Protein AF-A0A399STZ7-F1 (afdb_monomer_lite)

Structure (mmCIF, N/CA/C/O backbone):
data_AF-A0A399STZ7-F1
#
_entry.id   AF-A0A399STZ7-F1
#
loop_
_atom_site.group_PDB
_atom_site.id
_atom_site.type_symbol
_atom_site.label_atom_id
_atom_site.label_alt_id
_atom_site.label_comp_id
_atom_site.label_asym_id
_atom_site.label_entity_id
_atom_site.label_seq_id
_atom_site.pdbx_PDB_ins_code
_atom_site.Cartn_x
_atom_site.Cartn_y
_atom_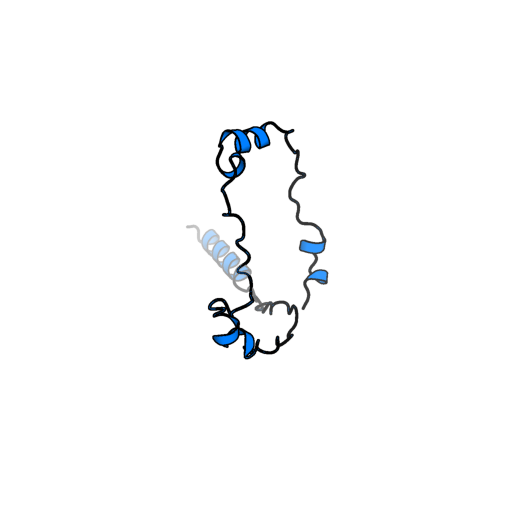site.Cartn_z
_atom_site.occupancy
_atom_site.B_iso_or_equiv
_atom_site.auth_seq_id
_atom_site.auth_comp_id
_atom_site.auth_asym_id
_atom_site.auth_atom_id
_atom_site.pdbx_PDB_model_num
ATOM 1 N N . MET A 1 1 ? 3.949 27.835 -53.614 1.00 61.62 1 MET A N 1
ATOM 2 C CA . MET A 1 1 ? 5.057 27.032 -53.055 1.00 61.62 1 MET A CA 1
ATOM 3 C C . MET A 1 1 ? 6.088 26.840 -54.149 1.00 61.62 1 MET A C 1
ATOM 5 O O . MET A 1 1 ? 5.722 26.446 -55.248 1.00 61.62 1 MET A O 1
ATOM 9 N N . ASN A 1 2 ? 7.336 27.212 -53.895 1.00 79.81 2 ASN A N 1
ATOM 10 C CA . ASN A 1 2 ? 8.393 27.222 -54.902 1.00 79.81 2 ASN A CA 1
ATOM 11 C C . ASN A 1 2 ? 8.683 25.760 -55.276 1.00 79.81 2 ASN A C 1
ATOM 13 O O . ASN A 1 2 ? 8.777 24.928 -54.375 1.00 79.81 2 ASN A O 1
ATOM 17 N N . HIS A 1 3 ? 8.828 25.427 -56.561 1.00 79.00 3 HIS A N 1
ATOM 18 C CA . HIS A 1 3 ? 9.053 24.039 -57.006 1.00 79.00 3 HIS A CA 1
ATOM 19 C C . HIS A 1 3 ? 10.217 23.354 -56.268 1.00 79.00 3 HIS A C 1
ATOM 21 O O . HIS A 1 3 ? 10.144 22.172 -55.950 1.00 79.00 3 HIS A O 1
ATOM 27 N N . LEU A 1 4 ? 11.239 24.127 -55.892 1.00 83.25 4 LEU A N 1
ATOM 28 C CA . LEU A 1 4 ? 12.367 23.676 -55.079 1.00 83.25 4 LEU A CA 1
ATOM 29 C C . LEU A 1 4 ? 11.955 23.185 -53.678 1.00 83.25 4 LEU A C 1
ATOM 31 O O . LEU A 1 4 ? 12.450 22.163 -53.214 1.00 83.25 4 LEU A O 1
ATOM 35 N N . ALA A 1 5 ? 11.020 23.877 -53.022 1.00 82.81 5 ALA A N 1
ATOM 36 C CA . ALA A 1 5 ? 10.507 23.486 -51.710 1.00 82.81 5 ALA A CA 1
ATOM 37 C C . ALA A 1 5 ? 9.683 22.192 -51.794 1.00 82.81 5 ALA A C 1
ATOM 39 O O . ALA A 1 5 ? 9.803 21.329 -50.930 1.00 82.81 5 ALA A O 1
ATOM 40 N N . ALA A 1 6 ? 8.901 22.021 -52.866 1.00 83.50 6 ALA A N 1
ATOM 41 C CA . ALA A 1 6 ? 8.146 20.791 -53.103 1.00 83.50 6 ALA A CA 1
ATOM 42 C C . ALA A 1 6 ? 9.073 19.580 -53.310 1.00 83.50 6 ALA A C 1
ATOM 44 O O . ALA A 1 6 ? 8.833 18.523 -52.733 1.00 83.50 6 ALA A O 1
ATOM 45 N N . ILE A 1 7 ? 10.156 19.751 -54.078 1.00 84.75 7 ILE A N 1
ATOM 46 C CA . ILE A 1 7 ? 11.156 18.702 -54.328 1.00 84.75 7 ILE A CA 1
ATOM 47 C C . ILE A 1 7 ? 11.891 18.322 -53.036 1.00 84.75 7 ILE A C 1
ATOM 49 O O . ILE A 1 7 ? 12.066 17.138 -52.760 1.00 84.75 7 ILE A O 1
ATOM 53 N N . ALA A 1 8 ? 12.281 19.307 -52.222 1.00 87.69 8 ALA A N 1
ATOM 54 C CA . ALA A 1 8 ? 12.968 19.056 -50.956 1.00 87.69 8 ALA A CA 1
ATOM 55 C C . ALA A 1 8 ? 12.100 18.249 -49.975 1.00 87.69 8 ALA A C 1
ATOM 57 O O . ALA A 1 8 ? 12.574 17.285 -49.376 1.00 87.69 8 ALA A O 1
ATOM 58 N N . ILE A 1 9 ? 10.814 18.595 -49.860 1.00 84.38 9 ILE A N 1
ATOM 59 C CA . ILE A 1 9 ? 9.861 17.865 -49.013 1.00 84.38 9 ILE A CA 1
ATOM 60 C C . ILE A 1 9 ? 9.675 16.430 -49.524 1.00 84.38 9 ILE A C 1
ATOM 62 O O . ILE A 1 9 ? 9.707 15.489 -48.733 1.00 84.38 9 ILE A O 1
ATOM 66 N N . PHE A 1 10 ? 9.542 16.246 -50.842 1.00 84.25 10 PHE A N 1
ATOM 67 C CA . PHE A 1 10 ? 9.411 14.915 -51.441 1.00 84.25 10 PHE A CA 1
ATOM 68 C C . PHE A 1 10 ? 10.642 14.036 -51.184 1.00 84.25 10 PHE A C 1
ATOM 70 O O . PHE A 1 10 ? 10.501 12.856 -50.872 1.00 84.25 10 PHE A O 1
ATOM 77 N N . ALA A 1 11 ? 11.846 14.610 -51.261 1.00 84.50 11 ALA A N 1
ATOM 78 C CA . ALA A 1 11 ? 13.085 13.894 -50.977 1.00 84.50 11 ALA A CA 1
ATOM 79 C C . ALA A 1 11 ? 13.158 13.430 -49.513 1.00 84.50 11 ALA A C 1
ATOM 81 O O . ALA A 1 11 ? 13.500 12.278 -49.256 1.00 84.50 11 ALA A O 1
ATOM 82 N N . ILE A 1 12 ? 12.781 14.287 -48.559 1.00 82.94 12 ILE A N 1
ATOM 83 C CA . ILE A 1 12 ? 12.781 13.940 -47.129 1.00 82.94 12 ILE A CA 1
ATOM 84 C C . ILE A 1 12 ? 11.850 12.754 -46.853 1.00 82.94 12 ILE A C 1
ATOM 86 O O . ILE A 1 12 ? 12.253 11.818 -46.170 1.00 82.94 12 ILE A O 1
ATOM 90 N N . ILE A 1 13 ? 10.641 12.758 -47.422 1.00 79.81 13 ILE A N 1
ATOM 91 C CA . ILE A 1 13 ? 9.650 11.688 -47.220 1.00 79.81 13 ILE A CA 1
ATOM 92 C C . ILE A 1 13 ? 10.155 10.343 -47.764 1.00 79.81 13 ILE A C 1
ATOM 94 O O . ILE A 1 13 ? 9.935 9.307 -47.142 1.00 79.81 13 ILE A O 1
ATOM 98 N N . ILE A 1 14 ? 10.865 10.341 -48.897 1.00 79.88 14 ILE A N 1
ATOM 99 C CA . ILE A 1 14 ? 11.443 9.113 -49.466 1.00 79.88 14 ILE A CA 1
ATOM 100 C C . ILE A 1 14 ? 12.574 8.572 -48.578 1.00 79.88 14 ILE A C 1
ATOM 102 O O . ILE A 1 14 ? 12.661 7.362 -48.375 1.00 79.88 14 ILE A O 1
ATOM 106 N N . PHE A 1 15 ? 13.416 9.448 -48.020 1.00 71.94 15 PHE A N 1
ATOM 107 C CA . PHE A 1 15 ? 14.509 9.037 -47.133 1.00 71.94 15 PHE A CA 1
ATOM 108 C C . PHE A 1 15 ? 14.030 8.536 -45.763 1.00 71.94 15 PHE A C 1
ATOM 110 O O . PHE A 1 15 ? 14.674 7.662 -45.190 1.00 71.94 15 PHE A O 1
ATOM 117 N N . THR A 1 16 ? 12.913 9.047 -45.238 1.00 70.44 16 THR A N 1
ATOM 118 C CA . THR A 1 16 ? 12.374 8.632 -43.930 1.00 70.44 16 THR A CA 1
ATOM 119 C C . THR A 1 16 ? 11.316 7.531 -44.018 1.00 70.44 16 THR A C 1
ATOM 121 O O . THR A 1 16 ? 11.049 6.865 -43.022 1.00 70.44 16 THR A O 1
ATOM 124 N N . GLY A 1 17 ? 10.724 7.307 -45.195 1.00 64.12 17 GLY A N 1
ATOM 125 C CA . GLY A 1 17 ? 9.620 6.364 -45.387 1.00 64.12 17 GLY A CA 1
ATOM 126 C C . GLY A 1 17 ? 10.012 4.885 -45.434 1.00 64.12 17 GLY A C 1
ATOM 127 O O . GLY A 1 17 ? 9.131 4.034 -45.356 1.00 64.12 17 GLY A O 1
ATOM 128 N N . ASN A 1 18 ? 11.302 4.551 -45.547 1.00 65.88 18 ASN A N 1
ATOM 129 C CA . ASN A 1 18 ? 11.762 3.162 -45.674 1.00 65.88 18 ASN A CA 1
ATOM 130 C C . ASN A 1 18 ? 12.316 2.594 -44.356 1.00 65.88 18 ASN A C 1
ATOM 132 O O . ASN A 1 18 ? 13.415 2.041 -44.300 1.00 65.88 18 ASN A O 1
ATOM 136 N N . VAL A 1 19 ? 11.559 2.762 -43.269 1.00 66.31 19 VAL A N 1
ATOM 137 C CA . VAL A 1 19 ? 11.868 2.130 -41.983 1.00 66.31 19 VAL A CA 1
ATOM 138 C C . VAL A 1 19 ? 11.432 0.664 -42.023 1.00 66.31 19 VAL A C 1
ATOM 140 O O . VAL A 1 19 ? 10.251 0.341 -41.929 1.00 66.31 19 VAL A O 1
ATOM 143 N N . ASN A 1 20 ? 12.390 -0.254 -42.162 1.00 69.00 20 ASN A N 1
ATOM 144 C CA . ASN A 1 20 ? 12.150 -1.674 -41.908 1.00 69.00 20 ASN A CA 1
ATOM 145 C C . ASN A 1 20 ? 12.088 -1.881 -40.388 1.00 69.00 20 ASN A C 1
ATOM 147 O O . ASN A 1 20 ? 13.075 -2.247 -39.749 1.00 69.00 20 ASN A O 1
ATOM 151 N N . ALA A 1 21 ? 10.942 -1.547 -39.796 1.00 64.50 21 ALA A N 1
ATOM 152 C CA . ALA A 1 21 ? 10.658 -1.861 -38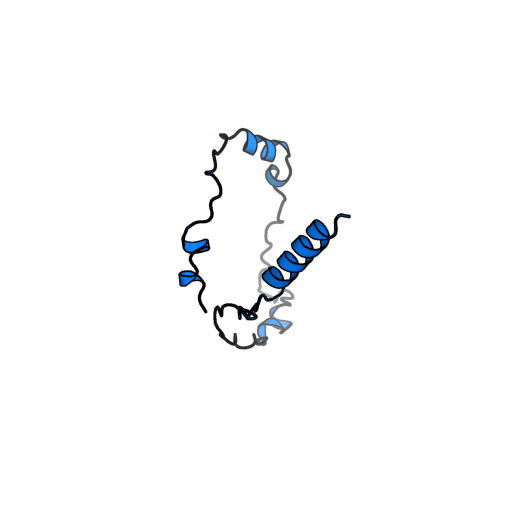.408 1.00 64.50 21 ALA A CA 1
ATOM 153 C C . ALA A 1 21 ? 10.379 -3.363 -38.324 1.00 64.50 21 ALA A C 1
ATOM 155 O O . ALA A 1 21 ? 9.253 -3.818 -38.518 1.00 64.50 21 ALA A O 1
ATOM 156 N N . HIS A 1 22 ? 11.432 -4.143 -38.082 1.00 65.75 22 HIS A N 1
ATOM 157 C CA . HIS A 1 22 ? 11.266 -5.539 -37.719 1.00 65.75 22 HIS A CA 1
ATOM 158 C C . HIS A 1 22 ? 10.465 -5.567 -36.418 1.00 65.75 22 HIS A C 1
ATOM 160 O O . HIS A 1 22 ? 10.880 -4.958 -35.430 1.00 65.75 22 HIS A O 1
ATOM 166 N N . GLU A 1 23 ? 9.302 -6.217 -36.430 1.00 56.72 23 GLU A N 1
ATOM 167 C CA . GLU A 1 23 ? 8.530 -6.450 -35.217 1.00 56.72 23 GLU A CA 1
ATOM 168 C C . GLU A 1 23 ? 9.439 -7.140 -34.196 1.00 56.72 23 GLU A C 1
ATOM 170 O O . GLU A 1 23 ? 9.745 -8.327 -34.307 1.00 56.72 23 GLU A O 1
ATOM 175 N N . ASN A 1 24 ? 9.900 -6.402 -33.186 1.00 59.41 24 ASN A N 1
ATOM 176 C CA . ASN A 1 24 ? 10.434 -7.054 -32.011 1.00 59.41 24 ASN A CA 1
ATOM 177 C C . ASN A 1 24 ? 9.213 -7.595 -31.275 1.00 59.41 24 ASN A C 1
ATOM 179 O O . ASN A 1 24 ? 8.582 -6.893 -30.485 1.00 59.41 24 ASN A O 1
ATOM 183 N N . LYS A 1 25 ? 8.835 -8.834 -31.605 1.00 59.41 25 LYS A N 1
ATOM 184 C CA . LYS A 1 25 ? 8.001 -9.654 -30.735 1.00 59.41 25 LYS A CA 1
ATOM 185 C C . LYS A 1 25 ? 8.812 -9.849 -29.465 1.00 59.41 25 LYS A C 1
ATOM 187 O O . LYS A 1 25 ? 9.455 -10.881 -29.296 1.00 59.41 25 LYS A O 1
ATOM 192 N N . ALA A 1 26 ? 8.782 -8.850 -28.589 1.00 55.28 26 ALA A N 1
ATOM 193 C CA . ALA A 1 26 ? 9.072 -9.035 -27.190 1.00 55.28 26 ALA A CA 1
ATOM 194 C C . ALA A 1 26 ? 8.010 -10.018 -26.701 1.00 55.28 26 ALA A C 1
ATOM 196 O O . ALA A 1 26 ? 6.929 -9.650 -26.249 1.00 55.28 26 ALA A O 1
ATOM 197 N N . LYS A 1 27 ? 8.286 -11.310 -26.894 1.00 59.50 27 LYS A N 1
ATOM 198 C CA . LYS A 1 27 ? 7.711 -12.320 -26.039 1.00 59.50 27 LYS A CA 1
ATOM 199 C C . LYS A 1 27 ? 8.201 -11.905 -24.672 1.00 59.50 27 LYS A C 1
ATOM 201 O O . LYS A 1 27 ? 9.410 -11.872 -24.454 1.00 59.50 27 LYS A O 1
ATOM 206 N N . ALA A 1 28 ? 7.262 -11.539 -23.804 1.00 54.84 28 ALA A N 1
ATOM 207 C CA . ALA A 1 28 ? 7.513 -11.658 -22.389 1.00 54.84 28 ALA A CA 1
ATOM 208 C C . ALA A 1 28 ? 8.106 -13.072 -22.234 1.00 54.84 28 ALA A C 1
ATOM 210 O O . ALA A 1 28 ? 7.510 -14.078 -22.602 1.00 54.84 28 ALA A O 1
ATOM 211 N N . SER A 1 29 ? 9.380 -13.147 -21.928 1.00 54.81 29 SER A N 1
ATOM 212 C CA . SER A 1 29 ? 9.767 -12.529 -20.695 1.00 54.81 29 SER A CA 1
ATOM 213 C C . SER A 1 29 ? 9.479 -13.571 -19.577 1.00 54.81 29 SER A C 1
ATOM 215 O O . SER A 1 29 ? 9.064 -13.184 -18.498 1.00 54.81 29 SER A O 1
ATOM 217 N N . GLY A 1 30 ? 9.405 -14.879 -19.899 1.00 56.28 30 GLY A N 1
ATOM 218 C CA . GLY A 1 30 ? 9.002 -15.993 -19.037 1.00 56.28 30 GLY A CA 1
ATOM 219 C C . GLY A 1 30 ? 9.692 -16.026 -17.678 1.00 56.28 30 GLY A C 1
ATOM 220 O O . GLY A 1 30 ? 10.680 -16.726 -17.460 1.00 56.28 30 GLY A O 1
ATOM 221 N N . HIS A 1 31 ? 9.065 -15.364 -16.722 1.00 49.88 31 HIS A N 1
ATOM 222 C CA . HIS A 1 31 ? 8.978 -15.902 -15.382 1.00 49.88 31 HIS A CA 1
ATOM 223 C C . HIS A 1 31 ? 8.135 -17.165 -15.474 1.00 49.88 31 HIS A C 1
ATOM 225 O O . HIS A 1 31 ? 6.936 -17.176 -15.251 1.00 49.88 31 HIS A O 1
ATOM 231 N N . GLU A 1 32 ? 8.837 -18.199 -15.925 1.00 52.50 32 GLU A N 1
ATOM 232 C CA . GLU A 1 32 ? 8.513 -19.593 -15.789 1.00 52.50 32 GLU A CA 1
ATOM 233 C C . GLU A 1 32 ? 7.230 -19.994 -16.527 1.00 52.50 32 GLU A C 1
ATOM 235 O O . GLU A 1 32 ? 6.111 -19.770 -16.083 1.00 52.50 32 GLU A O 1
ATOM 240 N N . ALA A 1 33 ? 7.377 -20.774 -17.601 1.00 50.16 33 ALA A N 1
ATOM 241 C CA . ALA A 1 33 ? 6.377 -21.804 -17.862 1.00 50.16 33 ALA A CA 1
ATOM 242 C C . ALA A 1 33 ? 6.474 -22.880 -16.759 1.00 50.16 33 ALA A C 1
ATOM 244 O O . ALA A 1 33 ? 6.573 -24.070 -17.042 1.00 50.16 33 ALA A O 1
ATOM 245 N N . LEU A 1 34 ? 6.440 -22.476 -15.484 1.00 55.00 34 LEU A N 1
ATOM 246 C CA . LEU A 1 34 ? 5.688 -23.234 -14.518 1.00 55.00 34 LEU A CA 1
ATOM 247 C C . LEU A 1 34 ? 4.274 -23.153 -15.081 1.00 55.00 34 LEU A C 1
ATOM 249 O O . LEU A 1 34 ? 3.552 -22.180 -14.884 1.00 55.00 34 LEU A O 1
ATOM 253 N N . THR A 1 35 ? 3.872 -24.157 -15.857 1.00 55.88 35 THR A N 1
ATOM 254 C CA . THR A 1 35 ? 2.483 -24.579 -15.753 1.00 55.88 35 THR A CA 1
ATOM 255 C C . THR A 1 35 ? 2.289 -24.832 -14.270 1.00 5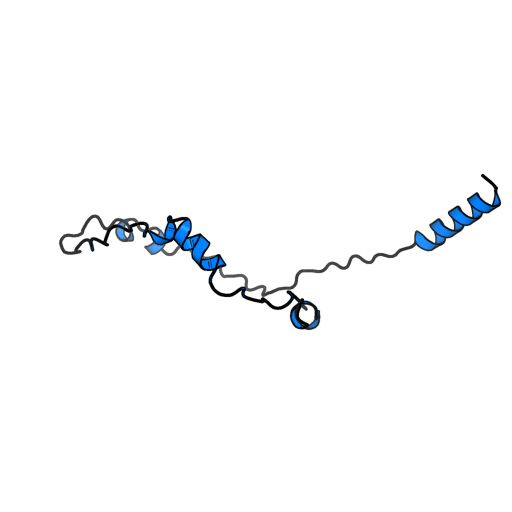5.88 35 THR A C 1
ATOM 257 O O . THR A 1 35 ? 2.647 -25.905 -13.784 1.00 55.88 35 THR A O 1
ATOM 260 N N . GLU A 1 36 ? 1.838 -23.808 -13.540 1.00 57.75 36 GLU A N 1
ATOM 261 C CA . GLU A 1 36 ? 1.281 -23.993 -12.220 1.00 57.75 36 GLU A CA 1
ATOM 262 C C . GLU A 1 36 ? 0.289 -25.126 -12.410 1.00 57.75 36 GLU A C 1
ATOM 264 O O . GLU A 1 36 ? -0.592 -25.059 -13.279 1.00 57.75 36 GLU A O 1
ATOM 269 N N . THR A 1 37 ? 0.514 -26.235 -11.705 1.00 69.50 37 THR A N 1
ATOM 270 C CA . THR A 1 37 ? -0.473 -27.304 -11.668 1.00 69.50 37 THR A CA 1
ATOM 271 C C . THR A 1 37 ? -1.793 -26.620 -11.383 1.00 69.50 37 THR A C 1
ATOM 273 O O . THR A 1 37 ? -1.874 -25.886 -10.398 1.00 69.50 37 THR A O 1
ATOM 276 N N . SER A 1 38 ? -2.784 -26.788 -12.267 1.00 76.25 38 SER A N 1
ATOM 277 C CA . SER A 1 38 ? -4.075 -26.133 -12.084 1.00 76.25 38 SER A CA 1
ATOM 278 C C . SER A 1 38 ? -4.515 -26.395 -10.655 1.00 76.25 38 SER A C 1
ATOM 280 O O . SER A 1 38 ? -4.642 -27.565 -10.283 1.00 76.25 38 SER A O 1
ATOM 282 N N . LEU A 1 39 ? -4.653 -25.331 -9.858 1.00 81.25 39 LEU A N 1
ATOM 283 C CA . LEU A 1 39 ? -5.013 -25.453 -8.452 1.00 81.25 39 LEU A CA 1
ATOM 284 C C . LEU A 1 39 ? -6.289 -26.285 -8.383 1.00 81.25 39 LEU A C 1
ATOM 286 O O . LEU A 1 39 ? -7.322 -25.913 -8.941 1.00 81.25 39 LEU A O 1
ATOM 290 N N . GLN A 1 40 ? -6.175 -27.467 -7.786 1.00 87.94 40 GLN A N 1
ATOM 291 C CA . GLN A 1 40 ? -7.314 -28.343 -7.600 1.00 87.94 40 GLN A CA 1
ATOM 292 C C . GLN A 1 40 ? -8.010 -27.924 -6.318 1.00 87.94 40 GLN A C 1
ATOM 294 O O . GLN A 1 40 ? -7.365 -27.678 -5.299 1.00 87.94 40 GLN A O 1
ATOM 299 N N . ILE A 1 41 ? -9.336 -27.871 -6.367 1.00 89.12 41 ILE A N 1
ATOM 300 C CA . ILE A 1 41 ? -10.110 -27.754 -5.145 1.00 89.12 41 ILE A CA 1
ATOM 301 C C . ILE A 1 41 ? -10.061 -29.110 -4.436 1.00 89.12 41 ILE A C 1
ATOM 303 O O . ILE A 1 41 ? -10.671 -30.083 -4.868 1.00 89.12 41 ILE A O 1
ATOM 307 N N . GLU A 1 42 ? -9.293 -29.178 -3.358 1.00 89.69 42 GLU A N 1
ATOM 308 C CA . GLU A 1 42 ? -9.299 -30.270 -2.395 1.00 89.69 42 GLU A CA 1
ATOM 309 C C . GLU A 1 42 ? -10.631 -30.308 -1.624 1.00 89.69 42 GLU A C 1
ATOM 311 O O . GLU A 1 42 ? -11.244 -29.272 -1.360 1.00 89.69 42 GLU A O 1
ATOM 316 N N . ASN A 1 43 ? -11.074 -31.506 -1.226 1.00 91.25 43 ASN A N 1
ATOM 317 C CA . ASN A 1 43 ? -12.392 -31.710 -0.607 1.00 91.25 43 ASN A CA 1
ATOM 318 C C . ASN A 1 43 ? -12.635 -30.809 0.611 1.00 91.25 43 ASN A C 1
ATOM 320 O O . ASN A 1 43 ? -13.721 -30.262 0.752 1.00 91.25 43 ASN A O 1
ATOM 324 N N . TRP A 1 44 ? -11.628 -30.589 1.460 1.00 90.62 44 TRP A N 1
ATOM 325 C CA . TRP A 1 44 ? -11.780 -29.759 2.660 1.00 90.62 44 TRP A CA 1
ATOM 326 C C . TRP A 1 44 ? -12.131 -28.293 2.349 1.00 90.62 44 TRP A C 1
ATOM 328 O O . TRP A 1 44 ? -12.731 -27.624 3.183 1.00 90.62 44 TRP A O 1
ATOM 338 N N . MET A 1 45 ? -11.800 -27.787 1.155 1.00 89.00 45 MET A N 1
ATOM 339 C CA . MET A 1 45 ? -12.117 -26.411 0.749 1.00 89.00 45 MET A CA 1
ATOM 340 C C . MET A 1 45 ? -13.589 -26.221 0.367 1.00 89.00 45 MET A C 1
ATOM 342 O O . MET A 1 45 ? -14.033 -25.085 0.235 1.00 89.00 45 MET A O 1
ATOM 346 N N . THR A 1 46 ? -14.342 -27.309 0.167 1.00 87.44 46 THR A N 1
ATOM 347 C CA . THR A 1 46 ? -15.765 -27.269 -0.233 1.00 87.44 46 THR A CA 1
ATOM 348 C C . THR A 1 46 ? -16.675 -28.147 0.614 1.00 87.44 46 THR A C 1
ATOM 350 O O . THR A 1 46 ? -17.892 -28.091 0.456 1.00 87.44 46 THR A O 1
ATOM 353 N N . ASP A 1 47 ? -16.113 -28.958 1.508 1.00 88.69 47 ASP A N 1
ATOM 354 C CA . ASP A 1 47 ? -16.885 -29.788 2.416 1.00 88.69 47 ASP A CA 1
ATOM 355 C C . ASP A 1 47 ? -17.568 -28.908 3.466 1.00 88.69 47 ASP A C 1
ATOM 357 O O . ASP A 1 47 ? -16.936 -28.345 4.363 1.00 88.69 47 ASP A O 1
ATOM 361 N N . GLU A 1 48 ? -18.888 -28.812 3.354 1.00 83.75 48 GLU A N 1
ATOM 362 C CA . GLU A 1 48 ? -19.727 -28.072 4.284 1.00 83.75 48 GLU A CA 1
ATOM 363 C C . GLU A 1 48 ? -19.539 -28.565 5.727 1.00 83.75 48 GLU A C 1
ATOM 365 O O . GLU A 1 48 ? -19.656 -27.775 6.650 1.00 83.75 48 GLU A O 1
ATOM 370 N N . HIS A 1 49 ? -19.186 -29.832 5.966 1.00 81.81 49 HIS A N 1
ATOM 371 C CA . HIS A 1 49 ? -18.911 -30.342 7.313 1.00 81.81 49 HIS A CA 1
ATOM 372 C C . HIS A 1 49 ? -17.620 -29.781 7.929 1.00 81.81 49 HIS A C 1
ATOM 374 O O . HIS A 1 49 ? -17.491 -29.781 9.154 1.00 81.81 49 HIS A O 1
ATOM 380 N N . VAL A 1 50 ? -16.677 -29.302 7.107 1.00 81.06 50 VAL A N 1
ATOM 381 C CA . VAL A 1 50 ? -15.436 -28.648 7.558 1.00 81.06 50 VAL A CA 1
ATOM 382 C C . VAL A 1 50 ? -15.699 -27.192 7.946 1.00 81.06 50 VAL A C 1
ATOM 384 O O . VAL A 1 50 ? -15.168 -26.719 8.949 1.00 81.06 50 VAL A O 1
ATOM 387 N N . TRP A 1 51 ? -16.540 -26.489 7.183 1.00 80.75 51 TRP A N 1
ATOM 388 C CA . TRP A 1 51 ? -16.791 -25.053 7.363 1.00 80.75 51 TRP A CA 1
ATOM 389 C C . TRP A 1 51 ? -18.016 -24.742 8.225 1.00 80.75 51 TRP A C 1
ATOM 391 O O . TRP A 1 51 ? -17.988 -23.797 9.017 1.00 80.75 51 TRP A O 1
ATOM 401 N N . ASN A 1 52 ? -19.067 -25.562 8.157 1.00 75.69 52 ASN A N 1
ATOM 402 C CA . ASN A 1 52 ? -20.187 -25.501 9.089 1.00 75.69 52 ASN A CA 1
ATOM 403 C C . ASN A 1 52 ? -19.835 -26.218 10.381 1.00 75.69 52 ASN A C 1
ATOM 405 O O . ASN A 1 52 ? -20.384 -27.267 10.728 1.00 75.69 52 ASN A O 1
ATOM 409 N N . VAL A 1 53 ? -19.002 -25.554 11.174 1.00 65.94 53 VAL A N 1
ATOM 410 C CA . VAL A 1 53 ? -18.947 -25.793 12.611 1.00 65.94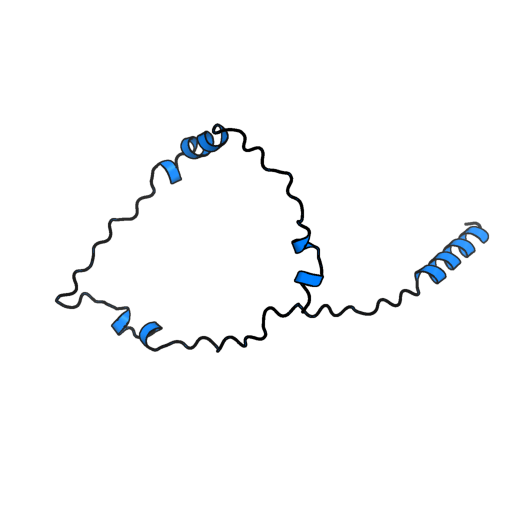 53 VAL A CA 1
ATOM 411 C C . VAL A 1 53 ? -20.232 -25.216 13.223 1.00 65.94 53 VAL A C 1
ATOM 413 O O . VAL A 1 53 ? -20.228 -24.201 13.918 1.00 65.94 53 VAL A O 1
ATOM 416 N N . GLN A 1 54 ? -21.383 -25.850 12.961 1.00 62.09 54 GLN A N 1
ATOM 417 C CA . GLN A 1 54 ? -22.507 -25.756 13.887 1.00 62.09 54 GLN A CA 1
ATOM 418 C C . GLN A 1 54 ? -22.003 -26.370 15.182 1.00 62.09 54 GLN A C 1
ATOM 420 O O . GLN A 1 54 ? -21.957 -27.591 15.271 1.00 62.09 54 GLN A O 1
ATOM 425 N N . ALA A 1 55 ? -21.539 -25.506 16.094 1.00 59.59 55 ALA A N 1
ATOM 426 C CA . ALA A 1 55 ? -20.961 -25.811 17.400 1.00 59.59 55 ALA A CA 1
ATOM 427 C C . ALA A 1 55 ? -21.161 -27.280 17.788 1.00 59.59 55 ALA A C 1
ATOM 429 O O . ALA A 1 55 ? -22.191 -27.648 18.361 1.00 59.59 55 ALA A O 1
ATOM 430 N N . ALA A 1 56 ? -20.199 -28.130 17.411 1.00 57.06 56 ALA A N 1
ATOM 431 C CA . ALA A 1 56 ? -20.233 -29.514 17.832 1.00 57.06 56 ALA A CA 1
ATOM 432 C C . ALA A 1 56 ? -20.249 -29.504 19.369 1.00 57.06 56 ALA A C 1
ATOM 434 O O . ALA A 1 56 ? -19.594 -28.643 19.974 1.00 57.06 56 ALA A O 1
ATOM 435 N N . PRO A 1 57 ? -20.986 -30.404 20.040 1.00 55.06 57 PRO A N 1
ATOM 436 C CA . PRO A 1 57 ? -20.964 -30.465 21.494 1.00 55.06 57 PRO A CA 1
ATOM 437 C C . PRO A 1 57 ? -19.520 -30.730 21.947 1.00 55.06 57 PRO A C 1
ATOM 439 O O . PRO A 1 57 ? -19.020 -31.841 21.800 1.00 55.06 57 PRO A O 1
ATOM 442 N N . GLY A 1 58 ? -18.826 -29.697 22.436 1.00 59.44 58 GLY A N 1
ATOM 443 C CA . GLY A 1 58 ? -17.422 -29.776 22.858 1.00 59.44 58 GLY A CA 1
ATOM 444 C C . GLY A 1 58 ? -16.420 -28.917 22.075 1.00 59.44 58 GLY A C 1
ATOM 445 O O . GLY A 1 58 ? -15.299 -28.768 22.549 1.00 59.44 58 GLY A O 1
ATOM 446 N N . THR A 1 59 ? -16.788 -28.294 20.950 1.00 57.66 59 THR A N 1
ATOM 447 C CA . THR A 1 59 ? -15.961 -27.231 20.348 1.00 57.66 59 THR A CA 1
ATOM 448 C C . THR A 1 59 ? -16.390 -25.903 20.954 1.00 57.66 59 THR A C 1
ATOM 450 O O . THR A 1 59 ? -17.460 -25.384 20.624 1.00 57.66 59 THR A O 1
ATOM 453 N N . ALA A 1 60 ? -15.602 -25.372 21.891 1.00 59.06 60 ALA A N 1
ATOM 454 C CA . ALA A 1 60 ? -15.813 -24.018 22.379 1.00 59.06 60 ALA A CA 1
ATOM 455 C C . ALA A 1 60 ? -15.753 -23.076 21.173 1.00 59.06 60 ALA A C 1
ATOM 457 O O . ALA A 1 60 ? -14.766 -23.048 20.445 1.00 59.06 60 ALA A O 1
ATOM 458 N N . ARG A 1 61 ? -16.837 -22.340 20.931 1.00 61.62 61 ARG A N 1
ATOM 459 C CA . ARG A 1 61 ? -16.813 -21.223 19.996 1.00 61.62 61 ARG A CA 1
ATOM 460 C C . ARG A 1 61 ? -15.876 -20.201 20.628 1.00 61.62 61 ARG A C 1
ATOM 462 O O . ARG A 1 61 ? -16.259 -19.579 21.618 1.00 61.62 61 ARG A O 1
ATOM 469 N N . GLU A 1 62 ? -14.644 -20.112 20.138 1.00 63.03 62 GLU A N 1
ATOM 470 C CA . GLU A 1 62 ? -13.724 -19.060 20.554 1.00 63.03 62 GLU A CA 1
ATOM 471 C C . GLU A 1 62 ? -14.393 -17.741 20.172 1.00 63.03 62 GLU A C 1
ATOM 473 O O . GLU A 1 62 ? -14.579 -17.411 19.000 1.00 63.03 62 GLU A O 1
ATOM 478 N N . ALA A 1 63 ? -14.928 -17.061 21.183 1.00 67.44 63 ALA A N 1
ATOM 479 C CA . ALA A 1 63 ? -15.478 -15.737 21.011 1.00 67.44 63 ALA A CA 1
ATOM 480 C C . ALA A 1 63 ? -14.278 -14.804 20.873 1.00 67.44 63 ALA A C 1
ATOM 482 O O . ALA A 1 63 ? -13.758 -14.304 21.869 1.00 67.44 63 ALA A O 1
ATOM 483 N N . GLU A 1 64 ? -13.819 -14.633 19.636 1.00 70.75 64 GLU A N 1
ATOM 484 C CA . GLU A 1 64 ? -12.893 -13.565 19.283 1.00 70.75 64 GLU A CA 1
ATOM 485 C C . GLU A 1 64 ? -13.468 -12.241 19.789 1.00 70.75 64 GLU A C 1
ATOM 487 O O . GLU A 1 64 ? -14.679 -11.987 19.706 1.00 70.75 64 GLU A O 1
ATOM 492 N N . ALA A 1 65 ? -12.605 -11.402 20.355 1.00 78.75 65 ALA A N 1
ATOM 493 C CA . ALA A 1 65 ? -13.018 -10.066 20.737 1.00 78.75 65 ALA A CA 1
ATOM 494 C C . ALA A 1 65 ? -13.521 -9.327 19.489 1.00 78.75 65 ALA A C 1
ATOM 496 O O . ALA A 1 65 ? -12.943 -9.442 18.409 1.00 78.75 65 ALA A O 1
ATOM 497 N N . GLU A 1 66 ? -14.602 -8.560 19.634 1.00 81.56 66 GLU A N 1
ATOM 498 C CA . GLU A 1 66 ? -15.093 -7.711 18.551 1.00 81.56 66 GLU A CA 1
ATOM 499 C C . GLU A 1 66 ? -13.954 -6.808 18.057 1.00 81.56 66 GLU A C 1
ATOM 501 O O . GLU A 1 66 ? -13.365 -6.061 18.847 1.00 81.56 66 GLU A O 1
ATOM 506 N N . LEU A 1 67 ? -13.635 -6.889 16.760 1.00 85.69 67 LEU A N 1
ATOM 507 C CA . LEU A 1 67 ? -12.677 -5.989 16.128 1.00 85.69 67 LEU A CA 1
ATOM 508 C C . LEU A 1 67 ? -13.231 -4.568 16.208 1.00 85.69 67 LEU A C 1
ATOM 510 O O . LEU A 1 67 ? -14.267 -4.253 15.621 1.00 85.69 67 LEU A O 1
ATOM 514 N N . LYS A 1 68 ? -12.533 -3.708 16.945 1.00 88.75 68 LYS A N 1
ATOM 515 C CA . LYS A 1 68 ? -12.891 -2.299 17.098 1.00 88.75 68 LYS A CA 1
ATOM 516 C C . LYS A 1 68 ? -11.967 -1.457 16.244 1.00 88.75 68 LYS A C 1
ATOM 518 O O . LYS A 1 68 ? -10.758 -1.659 16.247 1.00 88.75 68 LYS A O 1
ATOM 523 N N . VAL A 1 69 ? -12.548 -0.482 15.556 1.00 90.38 69 VAL A N 1
ATOM 524 C CA . VAL A 1 69 ? -11.769 0.585 14.935 1.00 90.38 69 VAL A CA 1
ATOM 525 C C . VAL A 1 69 ? -11.163 1.417 16.059 1.00 90.38 69 VAL A C 1
ATOM 527 O O . VAL A 1 69 ? -11.880 1.980 16.888 1.00 90.38 69 VAL A O 1
ATOM 530 N N . GLU A 1 70 ? -9.839 1.441 16.123 1.00 89.44 70 GLU A N 1
ATOM 531 C CA . GLU A 1 70 ? -9.110 2.192 17.138 1.00 89.44 70 GLU A CA 1
ATOM 532 C C . GLU A 1 70 ? -9.075 3.678 16.763 1.00 89.44 70 GLU A C 1
ATOM 534 O O . GLU A 1 70 ? -9.066 4.028 15.584 1.00 89.44 70 GLU A O 1
ATOM 539 N N . SER A 1 71 ? -9.027 4.579 17.752 1.00 90.81 71 SER A N 1
ATOM 540 C CA . SER A 1 71 ? -9.137 6.024 17.498 1.00 90.81 71 SER A CA 1
ATOM 541 C C . SER A 1 71 ? -8.100 6.550 16.502 1.00 90.81 71 SER A C 1
ATOM 543 O O . SER A 1 71 ? -8.422 7.432 15.715 1.00 90.81 71 SER A O 1
ATOM 545 N N . TRP A 1 72 ? -6.884 5.994 16.480 1.00 89.19 72 TRP A N 1
ATOM 546 C CA . TRP A 1 72 ? -5.838 6.404 15.536 1.00 89.19 72 TRP A CA 1
ATOM 547 C C . TRP A 1 72 ? -6.199 6.110 14.072 1.00 89.19 72 TRP A C 1
ATOM 549 O O . TRP A 1 72 ? -5.740 6.816 13.182 1.00 89.19 72 TRP A O 1
ATOM 559 N N . MET A 1 73 ? -7.048 5.109 13.811 1.00 88.62 73 MET A N 1
ATOM 560 C CA . MET A 1 73 ? -7.465 4.735 12.456 1.00 88.62 73 MET A CA 1
ATOM 561 C C . MET A 1 73 ? -8.432 5.759 11.846 1.00 88.62 73 MET A C 1
ATOM 563 O O . MET A 1 73 ? -8.573 5.808 10.629 1.00 88.62 73 MET A O 1
ATOM 567 N N . THR A 1 74 ? -9.094 6.577 12.673 1.00 88.06 74 THR A N 1
ATOM 568 C CA . THR A 1 74 ? -10.139 7.527 12.237 1.00 88.06 74 THR A CA 1
ATOM 569 C C . THR A 1 74 ? -9.906 8.970 12.664 1.00 88.06 74 THR A C 1
ATOM 571 O O . THR A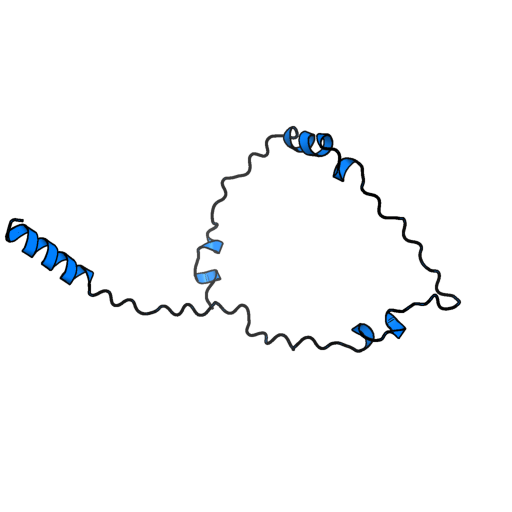 1 74 ? -10.541 9.874 12.126 1.00 88.06 74 THR A O 1
ATOM 574 N N . ASP A 1 75 ? -9.055 9.211 13.661 1.00 91.12 75 ASP A N 1
ATOM 575 C CA . ASP A 1 75 ? -8.751 10.559 14.126 1.00 91.12 75 ASP A CA 1
ATOM 576 C C . ASP A 1 75 ? -7.837 11.251 13.117 1.00 91.12 75 ASP A C 1
ATOM 578 O O . ASP A 1 75 ? -6.648 10.956 13.017 1.00 91.12 75 ASP A O 1
ATOM 582 N N . GLN A 1 76 ? -8.401 12.214 12.394 1.00 85.19 76 GLN A N 1
ATOM 583 C CA . GLN A 1 76 ? -7.690 13.069 11.451 1.00 85.19 76 GLN A CA 1
ATOM 584 C C . GLN A 1 76 ? -6.399 13.655 12.052 1.00 85.19 76 GLN A C 1
ATOM 586 O O . GLN A 1 76 ? -5.376 13.709 11.375 1.00 85.19 76 GLN A O 1
ATOM 591 N N . LYS A 1 77 ? -6.396 14.017 13.342 1.00 84.44 77 LYS A N 1
ATOM 592 C CA . LYS A 1 77 ? -5.205 14.561 14.010 1.00 84.44 77 LYS A CA 1
ATOM 593 C C . LYS A 1 77 ? -4.097 13.524 14.182 1.00 84.44 77 LYS A C 1
ATOM 595 O O . LYS A 1 77 ? -2.925 13.893 14.172 1.00 84.44 77 LYS A O 1
ATOM 600 N N . ALA A 1 78 ? -4.448 12.245 14.340 1.00 82.44 78 ALA A N 1
ATOM 601 C CA . ALA A 1 78 ? -3.477 11.153 14.415 1.00 82.44 78 ALA A CA 1
ATOM 602 C C . ALA A 1 78 ? -2.732 10.978 13.082 1.00 82.44 78 ALA A C 1
ATOM 604 O O . ALA A 1 78 ? -1.530 10.723 13.083 1.00 82.44 78 ALA A O 1
ATOM 605 N N . TRP A 1 79 ? -3.419 11.204 11.959 1.00 80.75 79 TRP A N 1
ATOM 606 C CA . TRP A 1 79 ? -2.829 11.197 10.618 1.00 80.75 79 TRP A CA 1
ATOM 607 C C . TRP A 1 79 ? -2.078 12.495 10.288 1.00 80.75 79 TRP A C 1
ATOM 609 O O . TRP A 1 79 ? -1.054 12.461 9.613 1.00 80.75 79 TRP A O 1
ATOM 619 N N . GLU A 1 80 ? -2.527 13.640 10.805 1.00 77.88 80 GLU A N 1
ATOM 620 C CA . GLU A 1 80 ? -1.852 14.934 10.622 1.00 77.88 80 GLU A CA 1
ATOM 621 C C . GLU A 1 80 ? -0.541 15.047 11.422 1.00 77.88 80 GLU A C 1
ATOM 623 O O . GLU A 1 80 ? 0.396 15.709 10.979 1.00 77.88 80 GLU A O 1
ATOM 628 N N . LEU A 1 81 ? -0.421 14.365 12.570 1.00 61.50 81 LEU A N 1
ATOM 629 C CA . LEU A 1 81 ? 0.825 14.293 13.349 1.00 61.50 81 LEU A CA 1
ATOM 630 C C . LEU A 1 81 ? 1.947 13.544 12.615 1.00 61.50 81 LEU A C 1
ATOM 632 O O . LEU A 1 81 ? 3.115 13.877 12.817 1.00 61.50 81 LEU A O 1
ATOM 636 N N . ALA A 1 82 ? 1.614 12.607 11.720 1.00 58.06 82 ALA A N 1
ATOM 637 C CA . ALA A 1 82 ? 2.600 11.943 10.863 1.00 58.06 82 ALA A CA 1
ATOM 638 C C . ALA A 1 82 ? 3.292 12.922 9.897 1.00 58.06 82 ALA A C 1
ATOM 640 O O . ALA A 1 82 ? 4.427 12.686 9.507 1.00 58.06 82 ALA A O 1
ATOM 641 N N . TYR A 1 83 ? 2.656 14.054 9.572 1.00 54.91 83 TYR A N 1
ATOM 642 C CA . TYR A 1 83 ? 3.250 15.114 8.752 1.00 54.91 83 TYR A CA 1
ATOM 643 C C . TYR A 1 83 ? 4.199 16.038 9.547 1.00 54.91 83 TYR A C 1
ATOM 645 O O . TYR A 1 83 ? 5.002 16.763 8.964 1.00 54.91 83 TYR A O 1
ATOM 653 N N . LEU A 1 84 ? 4.106 16.039 10.885 1.00 56.25 84 LEU A N 1
ATOM 654 C CA . LEU A 1 84 ? 4.962 16.831 11.784 1.00 56.25 84 LEU A CA 1
ATOM 655 C C . LEU A 1 84 ? 6.151 16.037 12.341 1.00 56.25 84 LEU A C 1
ATOM 657 O O . LEU A 1 84 ? 7.113 16.641 12.825 1.00 56.25 84 LEU A O 1
ATOM 661 N N . ALA A 1 85 ? 6.099 14.704 12.292 1.00 60.19 85 ALA A N 1
ATOM 662 C CA . ALA A 1 85 ? 7.290 13.879 12.434 1.00 60.19 85 ALA A CA 1
ATOM 663 C C . ALA A 1 85 ? 8.194 14.178 11.231 1.00 60.19 85 ALA A C 1
ATOM 665 O O . ALA A 1 85 ? 7.700 14.182 10.113 1.00 60.19 85 ALA A O 1
ATOM 666 N N . ALA A 1 86 ? 9.451 14.545 11.515 1.00 60.88 86 ALA A N 1
ATOM 667 C CA . ALA A 1 86 ? 10.531 14.925 10.598 1.00 60.88 86 ALA A CA 1
ATOM 668 C C . ALA A 1 86 ? 10.202 14.792 9.105 1.00 60.88 86 ALA A C 1
ATOM 670 O O . ALA A 1 86 ? 9.887 13.701 8.653 1.00 60.88 86 ALA A O 1
ATOM 671 N N . THR A 1 87 ? 10.349 15.876 8.335 1.00 62.62 87 THR A N 1
ATOM 672 C CA . THR A 1 87 ? 10.342 15.812 6.869 1.00 62.62 87 THR A CA 1
ATOM 673 C C . THR A 1 87 ? 11.333 14.737 6.418 1.00 62.62 87 THR A C 1
ATOM 675 O O . THR A 1 87 ? 12.537 14.989 6.352 1.00 62.62 87 THR A O 1
ATOM 678 N N . GLU A 1 88 ? 10.827 13.527 6.176 1.00 65.75 88 GLU A N 1
ATOM 679 C CA . GLU A 1 88 ? 11.576 12.420 5.607 1.00 65.75 88 GLU A CA 1
ATOM 680 C C . GLU A 1 88 ? 12.049 12.944 4.257 1.00 65.75 88 GLU A C 1
ATOM 682 O O . GLU A 1 88 ? 11.260 13.231 3.354 1.00 65.75 88 GLU A O 1
ATOM 687 N N . THR A 1 89 ? 13.348 13.208 4.157 1.00 70.50 89 THR A N 1
ATOM 688 C CA . THR A 1 89 ? 13.946 13.529 2.870 1.00 70.50 89 THR A CA 1
ATOM 689 C C . THR A 1 89 ? 14.162 12.192 2.193 1.00 70.50 89 THR A C 1
ATOM 691 O O . THR A 1 89 ? 15.224 11.587 2.328 1.00 70.50 89 THR A O 1
ATOM 694 N N . GLU A 1 90 ? 13.117 11.696 1.534 1.00 73.00 90 GLU A N 1
ATOM 695 C CA . GLU A 1 90 ? 13.255 10.553 0.645 1.00 73.00 90 GLU A CA 1
ATOM 696 C C . GLU A 1 90 ? 14.246 10.924 -0.464 1.00 73.00 90 GLU A C 1
ATOM 698 O O . GLU A 1 90 ? 14.254 12.048 -0.978 1.00 73.00 90 GLU A O 1
ATOM 703 N N . GLY A 1 91 ? 15.138 9.990 -0.790 1.00 80.56 91 GLY A N 1
ATOM 704 C CA . GLY A 1 91 ? 16.033 10.157 -1.927 1.00 80.56 91 GLY A CA 1
ATOM 705 C C . GLY A 1 91 ? 15.235 10.320 -3.221 1.00 80.56 91 GLY A C 1
ATOM 706 O O . GLY A 1 91 ? 14.087 9.890 -3.318 1.00 80.56 91 GLY A O 1
ATOM 707 N N . GLU A 1 92 ? 15.850 10.934 -4.231 1.00 84.44 92 GLU A N 1
ATOM 708 C CA . GLU A 1 92 ? 15.256 10.992 -5.565 1.00 84.44 92 GLU A CA 1
ATOM 709 C C . GLU A 1 92 ? 14.930 9.569 -6.041 1.00 84.44 92 GLU A C 1
ATOM 711 O O . GLU A 1 92 ? 15.798 8.692 -6.042 1.00 84.44 92 GLU A O 1
ATOM 716 N N . LEU A 1 93 ? 13.672 9.338 -6.427 1.00 86.75 93 LEU A N 1
ATOM 717 C CA . LEU A 1 93 ? 13.262 8.086 -7.052 1.00 86.75 93 LEU A CA 1
ATOM 718 C C . LEU A 1 93 ? 14.006 7.950 -8.380 1.00 86.75 93 LEU A C 1
ATOM 720 O O . LEU A 1 93 ? 13.670 8.604 -9.367 1.00 86.75 93 LEU A O 1
ATOM 724 N N . ALA A 1 94 ? 15.014 7.086 -8.396 1.00 88.88 94 ALA A N 1
ATOM 725 C CA . ALA A 1 94 ? 15.792 6.766 -9.577 1.00 88.88 94 ALA A CA 1
ATOM 726 C C . ALA A 1 94 ? 15.571 5.305 -9.961 1.00 88.88 94 ALA A C 1
ATOM 728 O O . ALA A 1 94 ? 15.454 4.426 -9.108 1.00 88.88 94 ALA A O 1
ATOM 729 N N . LEU A 1 95 ? 15.539 5.042 -11.267 1.00 90.06 95 LEU A N 1
ATOM 730 C CA . LEU A 1 95 ? 15.628 3.675 -11.756 1.00 90.06 95 LEU A CA 1
ATOM 731 C C . LEU A 1 95 ? 17.033 3.157 -11.468 1.00 90.06 95 LEU A C 1
ATOM 733 O O . LEU A 1 95 ? 18.024 3.737 -11.910 1.00 90.06 95 LEU A O 1
ATOM 737 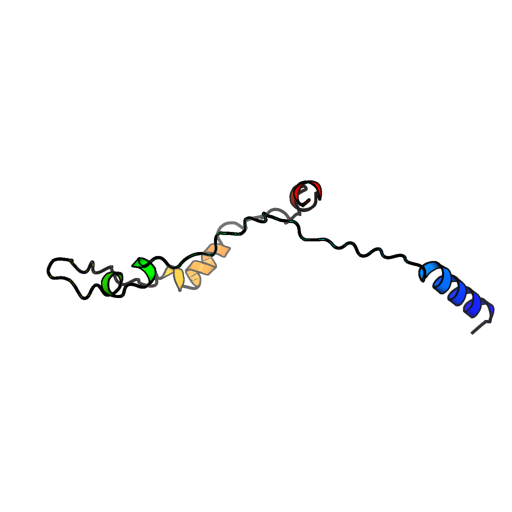N N . GLU A 1 96 ? 17.108 2.062 -10.729 1.00 87.69 96 GLU A N 1
ATOM 738 C CA . GLU A 1 96 ? 18.373 1.400 -10.445 1.00 87.69 96 GLU A CA 1
ATOM 739 C C . GLU A 1 96 ? 18.841 0.604 -11.673 1.00 87.69 96 GLU A C 1
ATOM 741 O O . GLU A 1 96 ? 18.034 0.162 -12.496 1.00 87.69 96 GLU A O 1
ATOM 746 N N . ASP A 1 97 ? 20.152 0.379 -11.807 1.00 89.56 97 ASP A N 1
ATOM 747 C CA . ASP A 1 97 ? 20.734 -0.298 -12.976 1.00 89.56 97 ASP A CA 1
ATOM 748 C C . ASP A 1 97 ? 20.093 -1.660 -13.252 1.00 89.56 97 ASP A C 1
ATOM 750 O O . ASP A 1 97 ? 19.928 -2.053 -14.407 1.00 89.56 97 ASP A O 1
ATOM 754 N N . TRP A 1 98 ? 19.694 -2.389 -12.208 1.00 90.75 98 TRP A N 1
ATOM 755 C CA . TRP A 1 98 ? 19.028 -3.674 -12.380 1.00 90.75 98 TRP A CA 1
ATOM 756 C C . TRP A 1 98 ? 17.634 -3.539 -12.997 1.00 90.75 98 TRP A C 1
ATOM 758 O O . TRP A 1 98 ? 17.238 -4.425 -13.746 1.00 90.75 98 TRP A O 1
ATOM 768 N N . MET A 1 99 ? 16.923 -2.430 -12.767 1.00 87.50 99 MET A N 1
ATOM 769 C CA . MET A 1 99 ? 15.595 -2.156 -13.334 1.00 87.50 99 MET A CA 1
ATOM 770 C C . MET A 1 99 ? 15.654 -1.851 -14.836 1.00 87.50 99 MET A C 1
ATOM 772 O O . MET A 1 99 ? 14.666 -2.028 -15.541 1.00 87.50 99 MET A O 1
ATOM 776 N N . MET A 1 100 ? 16.810 -1.398 -15.334 1.00 85.31 100 MET A N 1
ATOM 777 C CA . MET A 1 100 ? 17.004 -1.000 -16.737 1.00 85.31 100 MET A CA 1
ATOM 778 C C . MET A 1 100 ? 17.904 -1.956 -17.523 1.00 85.31 100 MET A C 1
ATOM 780 O O . MET A 1 100 ? 17.928 -1.934 -18.755 1.00 85.31 100 MET A O 1
ATOM 784 N N . ASN A 1 101 ? 18.685 -2.790 -16.838 1.00 85.88 101 ASN A N 1
ATOM 785 C CA . ASN A 1 101 ? 19.613 -3.690 -17.495 1.00 85.88 101 ASN A CA 1
ATOM 786 C C . ASN A 1 101 ? 18.863 -4.904 -18.041 1.00 85.88 101 ASN A C 1
ATOM 788 O O . ASN A 1 101 ? 18.530 -5.848 -17.324 1.00 85.88 101 ASN A O 1
ATOM 792 N N . ASN A 1 102 ? 18.700 -4.900 -19.363 1.00 79.00 102 ASN A N 1
ATOM 793 C CA . ASN A 1 102 ? 18.080 -5.975 -20.129 1.00 79.00 102 ASN A CA 1
ATOM 794 C C . ASN A 1 102 ? 18.675 -7.358 -19.857 1.00 79.00 102 ASN A C 1
ATOM 796 O O . ASN A 1 102 ? 18.029 -8.325 -20.208 1.00 79.00 102 ASN A O 1
ATOM 800 N N . THR A 1 103 ? 19.870 -7.485 -19.267 1.00 83.31 103 THR A N 1
ATOM 801 C CA . THR A 1 103 ? 20.464 -8.765 -18.841 1.00 83.31 103 THR A CA 1
ATOM 802 C C . THR A 1 103 ? 19.691 -9.429 -17.702 1.00 83.31 103 THR A C 1
ATOM 804 O O . THR A 1 103 ? 19.603 -10.652 -17.705 1.00 83.31 103 THR A O 1
ATOM 807 N N . TYR A 1 104 ? 19.105 -8.659 -16.777 1.00 75.81 104 TYR A N 1
ATOM 808 C CA . TYR A 1 104 ? 18.300 -9.197 -15.668 1.00 75.81 104 TYR A CA 1
ATOM 809 C C . TYR A 1 104 ? 16.861 -9.533 -16.071 1.00 75.81 104 TYR A C 1
ATOM 811 O O . TYR A 1 104 ? 16.213 -10.330 -15.405 1.00 75.81 104 TYR A O 1
ATOM 819 N N . TRP A 1 105 ? 16.387 -8.968 -17.182 1.00 78.88 105 TRP A N 1
ATOM 820 C CA . TRP A 1 105 ? 15.017 -9.129 -17.680 1.00 78.88 105 TRP A CA 1
ATOM 821 C C . TRP A 1 105 ? 14.937 -9.927 -18.988 1.00 78.88 105 TRP A C 1
ATOM 823 O O . TRP A 1 105 ? 13.902 -9.915 -19.661 1.00 78.88 105 TRP A O 1
ATOM 833 N N . LYS A 1 106 ? 16.026 -10.602 -19.394 1.00 68.00 106 LYS A N 1
ATOM 834 C CA . LYS A 1 106 ? 15.995 -11.509 -20.553 1.00 68.00 106 LYS A CA 1
ATOM 835 C C . LYS A 1 106 ? 15.167 -12.731 -20.214 1.00 68.00 106 LYS A C 1
ATOM 837 O O . LYS A 1 106 ? 15.443 -13.380 -19.209 1.00 68.00 106 LYS A O 1
ATOM 842 N N . ILE A 1 107 ? 14.260 -13.094 -21.112 1.00 58.81 107 ILE A N 1
ATOM 843 C CA . ILE A 1 107 ? 13.724 -14.451 -21.211 1.00 58.81 107 ILE A CA 1
ATOM 844 C C . ILE A 1 107 ? 13.712 -14.893 -22.662 1.00 58.81 107 ILE A C 1
ATOM 846 O O . ILE A 1 107 ? 13.567 -14.009 -23.533 1.00 58.81 107 ILE A O 1
#

Organism: NCBI:txid2305463

Foldseek 3Di:
DPVVVVVVVVVVCVVPVPDPPDPPPPPDFDPDPPPVPPDDDDCLNPPCVNVPPPPDVPPPPPPDDPDDDDCCNPPPVNVVVVVVPDPPPDPPDDDDCCNVPVVNRPD

pLDDT: mean 74.15, std 12.75, range [49.88, 91.25]

Radius of gyration: 32.27 Å; chains: 1; bounding box: 43×59×80 Å

Secondary structure (DSSP, 8-state):
--HHHHHHHHHHHHHHS-------------S----PPP----GGGT-HHHH-----TT-----PPP-PPPHHHH-HHHHHHTTTS----PPP----HHHH-TTTS--

Sequence (107 aa):
MNHLAAIAIFAIIIFTGNVNAHENKAKASGHEALTETSLQIENWMTDEHVWNVQAAPGTAREAEAELKVESWMTDQKAWELAYLAATETEGELALEDWMMNNTYWKI